Protein AF-X1B3R2-F1 (afdb_monomer)

Mean predicted aligned error: 11.41 Å

Sequence (90 aa):
NAFRLSGAHNICILLSSSKLDKLDNIV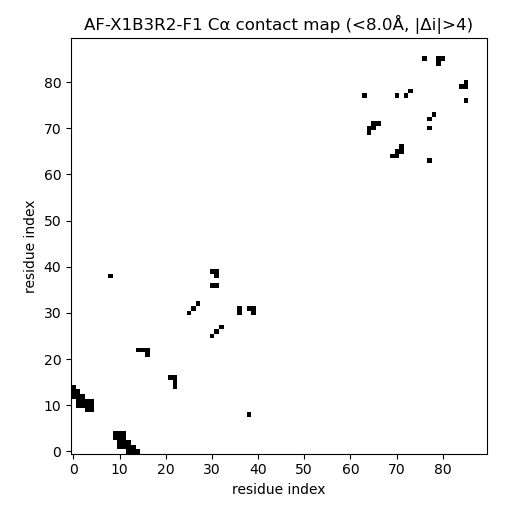NYHFRSDPDITSVSMNMITEIAKDFILPIDFKSEEHTPTLEEGCGAKCKFKMAQLKGLADTLE

Organism: NCBI:txid412755

Solvent-accessible surface area (backbone atoms only — not comparable to full-atom values): 6300 Å² total; per-residue (Å²): 95,77,45,81,46,91,62,102,50,55,68,49,71,63,82,86,74,98,45,68,70,58,54,52,51,50,45,45,69,68,43,70,67,36,89,90,51,91,79,87,87,86,84,88,81,91,76,76,96,62,86,87,77,80,91,75,73,68,86,78,57,74,95,73,63,44,61,90,76,68,42,44,99,81,31,65,65,62,56,27,48,79,67,74,44,55,90,72,73,122

Radius of gyration: 18.71 Å; Cα contacts (8 Å, |Δi|>4): 42; chains: 1; bounding box: 34×48×35 Å

Secondary structure (DSSP, 8-state):
-EEE-SSS-SEEE----S-HHHHHHHHIIIIIT-TT------------SS-------GGGS-SS--TTTT--TT-HHHHHHHTT-GGG--

Structure (mmCIF, N/CA/C/O backbone):
data_AF-X1B3R2-F1
#
_entry.id   AF-X1B3R2-F1
#
loop_
_atom_site.group_PDB
_atom_site.id
_atom_site.type_symbol
_atom_site.label_atom_id
_atom_site.label_alt_id
_atom_site.label_comp_id
_atom_site.label_asym_id
_atom_site.label_entity_id
_atom_site.label_seq_id
_atom_site.pdbx_PDB_ins_code
_atom_site.Cartn_x
_atom_site.Cartn_y
_atom_site.Cartn_z
_atom_site.occupancy
_atom_site.B_iso_or_equiv
_atom_site.auth_seq_id
_atom_site.auth_comp_id
_atom_site.auth_asym_id
_atom_site.auth_atom_id
_atom_site.pdbx_PDB_model_num
ATOM 1 N N . ASN A 1 1 ? -0.430 3.973 3.102 1.00 80.19 1 ASN A N 1
ATOM 2 C CA . ASN A 1 1 ? 0.926 3.676 3.630 1.00 80.19 1 ASN A CA 1
ATOM 3 C C . ASN A 1 1 ? 1.504 2.493 2.877 1.00 80.19 1 ASN A C 1
ATOM 5 O O . ASN A 1 1 ? 0.746 1.560 2.635 1.00 80.19 1 ASN A O 1
ATOM 9 N N . ALA A 1 2 ? 2.786 2.526 2.511 1.00 88.62 2 ALA A N 1
ATOM 10 C CA . ALA A 1 2 ? 3.474 1.426 1.832 1.00 88.62 2 ALA A CA 1
ATOM 11 C C . ALA A 1 2 ? 4.844 1.190 2.482 1.00 88.62 2 ALA A C 1
ATOM 13 O O . ALA A 1 2 ? 5.588 2.138 2.713 1.00 88.62 2 ALA A O 1
ATOM 14 N N . PHE A 1 3 ? 5.153 -0.064 2.792 1.00 89.12 3 PHE A N 1
ATOM 15 C CA . PHE A 1 3 ? 6.339 -0.476 3.532 1.00 89.12 3 PHE A CA 1
ATOM 16 C C . PHE A 1 3 ? 7.098 -1.528 2.738 1.00 89.12 3 PHE A C 1
ATOM 18 O O . PHE A 1 3 ? 6.492 -2.451 2.192 1.00 89.12 3 PHE A O 1
ATOM 25 N N . ARG A 1 4 ? 8.426 -1.423 2.717 1.00 90.75 4 ARG A N 1
ATOM 26 C CA . ARG A 1 4 ? 9.292 -2.483 2.206 1.00 90.75 4 ARG A CA 1
ATOM 27 C C . ARG A 1 4 ? 9.553 -3.499 3.315 1.00 90.75 4 ARG A C 1
ATOM 29 O O . ARG A 1 4 ? 9.868 -3.120 4.439 1.00 90.75 4 ARG A O 1
ATOM 36 N N . LEU A 1 5 ? 9.441 -4.779 2.989 1.00 92.50 5 LEU A N 1
ATOM 37 C CA . LEU A 1 5 ? 9.640 -5.897 3.906 1.00 92.50 5 LEU A CA 1
ATOM 38 C C . LEU A 1 5 ? 10.756 -6.818 3.390 1.00 92.50 5 LEU A C 1
ATOM 40 O O . LEU A 1 5 ? 11.053 -6.844 2.198 1.00 92.50 5 LEU A O 1
ATOM 44 N N . SER A 1 6 ? 11.377 -7.579 4.288 1.00 89.25 6 SER A N 1
ATOM 45 C CA . SER A 1 6 ? 12.409 -8.581 3.971 1.00 89.25 6 SER A CA 1
ATOM 46 C C . SER A 1 6 ? 11.882 -10.026 3.953 1.00 89.25 6 SER A C 1
ATOM 48 O O . SER A 1 6 ? 12.671 -10.960 3.840 1.00 89.25 6 SER A O 1
ATOM 50 N N . GLY A 1 7 ? 10.566 -10.220 4.106 1.00 87.00 7 GLY A N 1
ATOM 51 C CA . GLY A 1 7 ? 9.925 -11.535 4.208 1.00 87.00 7 GLY A CA 1
ATOM 52 C C . GLY A 1 7 ? 9.504 -12.135 2.862 1.00 87.00 7 GLY A C 1
ATOM 53 O O . GLY A 1 7 ? 10.027 -11.781 1.811 1.00 87.00 7 GLY A O 1
ATOM 54 N N . ALA A 1 8 ? 8.509 -13.031 2.898 1.00 86.94 8 ALA A N 1
ATOM 55 C CA . ALA A 1 8 ? 7.951 -13.680 1.701 1.00 86.94 8 ALA A CA 1
ATOM 56 C C . ALA A 1 8 ? 7.336 -12.692 0.692 1.00 86.94 8 ALA A C 1
ATOM 58 O O . ALA A 1 8 ? 7.232 -12.986 -0.496 1.00 86.94 8 ALA A O 1
ATOM 59 N N . HIS A 1 9 ? 6.925 -11.517 1.167 1.00 91.88 9 HIS A N 1
ATOM 60 C CA . HIS A 1 9 ? 6.523 -10.391 0.337 1.00 91.88 9 HIS A CA 1
ATOM 61 C C . HIS A 1 9 ? 7.467 -9.229 0.619 1.00 91.88 9 HIS A C 1
ATOM 63 O O . HIS A 1 9 ? 7.823 -8.981 1.772 1.00 91.88 9 HIS A O 1
ATOM 69 N N . ASN A 1 10 ? 7.870 -8.526 -0.436 1.00 92.38 10 ASN A N 1
ATOM 70 C CA . ASN A 1 10 ? 8.811 -7.409 -0.373 1.00 92.38 10 ASN A CA 1
ATOM 71 C C . ASN A 1 10 ? 8.120 -6.055 -0.151 1.00 92.38 10 ASN A C 1
ATOM 73 O O . ASN A 1 10 ? 8.789 -5.089 0.213 1.00 92.38 10 ASN A O 1
ATOM 77 N N . ILE A 1 11 ? 6.802 -5.976 -0.351 1.00 92.12 11 ILE A N 1
ATOM 78 C CA . ILE A 1 11 ? 5.998 -4.761 -0.198 1.00 92.12 11 ILE A CA 1
ATOM 79 C C . ILE A 1 11 ? 4.733 -5.086 0.606 1.00 92.12 11 ILE A C 1
ATOM 81 O O . ILE A 1 11 ? 4.061 -6.084 0.353 1.00 92.12 11 ILE A O 1
ATOM 85 N N . CYS A 1 12 ? 4.391 -4.223 1.562 1.00 92.19 12 CYS A N 1
ATOM 86 C CA . CYS A 1 12 ? 3.130 -4.237 2.298 1.00 92.19 12 CYS A CA 1
ATOM 87 C C . CYS A 1 12 ? 2.446 -2.879 2.173 1.00 92.19 12 CYS A C 1
AT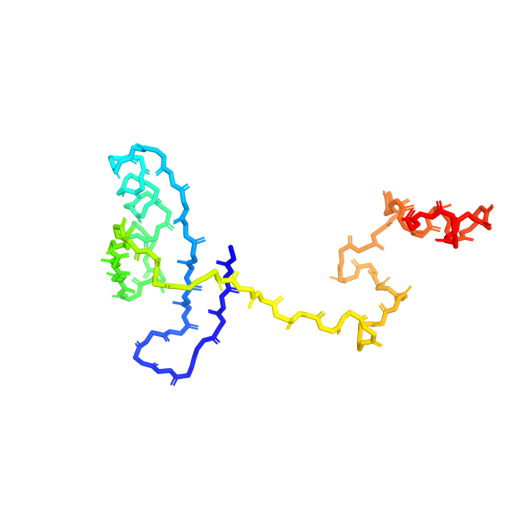OM 89 O O . CYS A 1 12 ? 3.063 -1.844 2.421 1.00 92.19 12 CYS A O 1
ATOM 91 N N . ILE A 1 13 ? 1.168 -2.874 1.800 1.00 91.88 13 ILE A N 1
ATOM 92 C CA . ILE A 1 13 ? 0.397 -1.650 1.585 1.00 91.88 13 ILE A CA 1
ATOM 93 C C . ILE A 1 13 ? -0.838 -1.689 2.477 1.00 91.88 13 ILE A C 1
ATOM 95 O O . ILE A 1 13 ? -1.622 -2.633 2.430 1.00 91.88 13 ILE A O 1
ATOM 99 N N . LEU A 1 14 ? -1.025 -0.634 3.270 1.00 90.94 14 LEU A N 1
ATOM 100 C CA . LEU A 1 14 ? -2.253 -0.414 4.028 1.00 90.94 14 LEU A CA 1
ATOM 101 C C . LEU A 1 14 ? -3.202 0.435 3.185 1.00 90.94 14 LEU A C 1
ATOM 103 O O . LEU A 1 14 ? -2.923 1.612 2.920 1.00 90.94 14 LEU A O 1
ATOM 107 N N . LEU A 1 15 ? -4.309 -0.185 2.781 1.00 90.12 15 LEU A N 1
ATOM 108 C CA . LEU A 1 15 ? -5.393 0.422 2.017 1.00 90.12 15 LEU A CA 1
ATOM 109 C C . LEU A 1 15 ? -6.658 0.472 2.873 1.00 90.12 15 LEU A C 1
ATOM 111 O O . LEU A 1 15 ? -6.960 -0.468 3.604 1.00 90.12 15 LEU A O 1
ATOM 115 N N . SER A 1 16 ? -7.414 1.559 2.751 1.00 88.50 16 SER A N 1
ATOM 116 C CA . SER A 1 16 ? -8.699 1.729 3.423 1.00 88.50 16 SER A CA 1
ATOM 117 C C . SER A 1 16 ? -9.776 2.125 2.417 1.00 88.50 16 SER A C 1
ATOM 119 O O . SER A 1 16 ? -9.563 2.922 1.501 1.00 88.50 16 SER A O 1
ATOM 121 N N . SER A 1 17 ? -10.958 1.531 2.562 1.00 90.19 17 SER A N 1
ATOM 122 C CA . SER A 1 17 ? -12.134 1.889 1.777 1.00 90.19 17 SER A CA 1
ATOM 123 C C . SER A 1 17 ? -13.406 1.507 2.517 1.00 90.19 17 SER A C 1
ATOM 125 O O . SER A 1 17 ? -13.404 0.572 3.308 1.00 90.19 17 SER A O 1
ATOM 127 N N . SER A 1 18 ? -14.505 2.194 2.215 1.00 88.00 18 SER A N 1
ATOM 128 C CA . SER A 1 18 ? -15.838 1.833 2.706 1.00 88.00 18 SER A CA 1
ATOM 129 C C . SER A 1 18 ? -16.483 0.685 1.925 1.00 88.00 18 SER A C 1
ATOM 131 O O . SER A 1 18 ? -17.487 0.137 2.370 1.00 88.00 18 SER A O 1
ATOM 133 N N . LYS A 1 19 ? -15.939 0.324 0.753 1.00 91.75 19 LYS A N 1
ATOM 134 C CA . LYS A 1 19 ? -16.463 -0.739 -0.116 1.00 91.75 19 LYS A CA 1
ATOM 135 C C . LYS A 1 19 ? -15.376 -1.765 -0.408 1.00 91.75 19 LYS A C 1
ATOM 137 O O . LYS A 1 19 ? -14.333 -1.405 -0.955 1.00 91.75 19 LYS A O 1
ATOM 142 N N . LEU A 1 20 ? -15.646 -3.031 -0.101 1.00 89.81 20 LEU A N 1
ATOM 143 C CA . LEU A 1 20 ? -14.709 -4.130 -0.335 1.00 89.81 20 LEU A CA 1
ATOM 144 C C . LEU A 1 20 ? -14.423 -4.332 -1.829 1.00 89.81 20 LEU A C 1
ATOM 146 O O . LEU A 1 20 ? -13.261 -4.426 -2.212 1.00 89.81 20 LEU A O 1
ATOM 150 N N . ASP A 1 21 ? -15.449 -4.259 -2.678 1.00 93.19 21 ASP A N 1
ATOM 151 C CA . ASP A 1 21 ? -15.305 -4.409 -4.135 1.00 93.19 21 ASP A CA 1
ATOM 152 C C . ASP A 1 21 ? -14.329 -3.388 -4.730 1.00 93.19 21 ASP A C 1
ATOM 154 O O . ASP A 1 21 ? -13.620 -3.656 -5.696 1.00 93.19 21 ASP A O 1
ATOM 158 N N . LYS A 1 22 ? -14.257 -2.192 -4.132 1.00 93.00 22 LYS A N 1
ATOM 159 C CA . LYS A 1 22 ? -13.311 -1.162 -4.561 1.00 93.00 22 LYS A CA 1
ATOM 160 C C . LYS A 1 22 ? -11.872 -1.564 -4.241 1.00 93.00 22 LYS A C 1
ATOM 162 O O . LYS A 1 22 ? -10.996 -1.312 -5.062 1.00 93.00 22 LYS A O 1
ATOM 167 N N . LEU A 1 23 ? -11.628 -2.169 -3.077 1.00 92.00 23 LEU A N 1
ATOM 168 C CA . LEU A 1 23 ? -10.302 -2.669 -2.711 1.00 92.00 23 LEU A CA 1
ATOM 169 C C . LEU A 1 23 ? -9.880 -3.801 -3.641 1.00 92.00 23 LEU A C 1
ATOM 171 O O . LEU A 1 23 ? -8.774 -3.750 -4.169 1.00 92.00 23 LEU A O 1
ATOM 175 N N . ASP A 1 24 ? -10.765 -4.763 -3.900 1.00 91.75 24 ASP A N 1
ATOM 176 C CA . ASP A 1 24 ? -10.423 -5.881 -4.780 1.00 91.75 24 ASP A CA 1
ATOM 177 C C . ASP A 1 24 ? -10.157 -5.407 -6.216 1.00 91.75 24 ASP A C 1
ATOM 179 O O . ASP A 1 24 ? -9.159 -5.796 -6.815 1.00 91.75 24 ASP A O 1
ATOM 183 N N . ASN A 1 25 ? -10.948 -4.463 -6.738 1.00 93.56 25 ASN A N 1
ATOM 184 C CA . ASN A 1 25 ? -10.686 -3.860 -8.049 1.00 93.56 25 ASN A CA 1
ATOM 185 C C . ASN A 1 25 ? -9.334 -3.138 -8.114 1.00 93.56 25 ASN A C 1
ATOM 187 O O . ASN A 1 25 ? -8.617 -3.287 -9.101 1.00 93.56 25 ASN A O 1
ATOM 191 N N . ILE A 1 26 ? -8.963 -2.385 -7.073 1.00 91.75 26 ILE A N 1
ATOM 192 C CA . ILE A 1 26 ? -7.646 -1.733 -6.990 1.00 91.75 26 ILE A CA 1
ATOM 193 C C . ILE A 1 26 ? -6.537 -2.788 -7.008 1.00 91.75 26 ILE A C 1
ATOM 195 O O . ILE A 1 26 ? -5.570 -2.647 -7.753 1.00 91.75 26 ILE A O 1
ATOM 199 N N . VAL A 1 27 ? -6.687 -3.853 -6.217 1.00 92.06 27 VAL A N 1
ATOM 200 C CA . VAL A 1 27 ? -5.699 -4.934 -6.131 1.00 92.06 27 VAL A CA 1
ATOM 201 C C . VAL A 1 27 ? -5.553 -5.659 -7.473 1.00 92.06 27 VAL A C 1
ATOM 203 O O . VAL A 1 27 ? -4.436 -5.869 -7.949 1.00 92.06 27 VAL A O 1
ATOM 206 N N . ASN A 1 28 ? -6.674 -5.994 -8.110 1.00 91.75 28 ASN A N 1
ATOM 207 C CA . ASN A 1 28 ? -6.717 -6.674 -9.402 1.00 91.75 28 ASN A CA 1
ATOM 208 C C . ASN A 1 28 ? -6.083 -5.839 -10.517 1.00 91.75 28 ASN A C 1
ATOM 210 O O . ASN A 1 28 ? -5.247 -6.348 -11.256 1.00 91.75 28 ASN A O 1
ATOM 214 N N . TYR A 1 29 ? -6.474 -4.568 -10.621 1.00 92.88 29 TYR A N 1
ATOM 215 C CA . TYR A 1 29 ? -6.098 -3.700 -11.736 1.00 92.88 29 TYR A CA 1
ATOM 216 C C . TYR A 1 29 ? -4.680 -3.130 -11.630 1.00 92.88 29 TYR A C 1
ATOM 218 O O . TYR A 1 29 ? -4.049 -2.876 -12.650 1.00 92.88 29 TYR A O 1
ATOM 226 N N . HIS A 1 30 ? -4.183 -2.869 -10.419 1.00 89.56 30 HIS A N 1
ATOM 227 C CA . HIS A 1 30 ? -2.861 -2.257 -10.252 1.00 89.56 30 HIS A CA 1
ATOM 228 C C . HIS A 1 30 ? -1.760 -3.253 -9.920 1.00 89.56 30 HIS A C 1
ATOM 230 O O . HIS A 1 30 ? -0.607 -2.954 -10.199 1.00 89.56 30 HIS A O 1
ATOM 236 N N . PHE A 1 31 ? -2.090 -4.393 -9.303 1.00 91.56 31 PHE A N 1
ATOM 237 C CA . PHE A 1 31 ? -1.066 -5.312 -8.811 1.00 91.56 31 PHE A CA 1
ATOM 238 C C . PHE A 1 31 ? -1.135 -6.687 -9.467 1.00 91.56 31 PHE A C 1
ATOM 240 O O . PHE A 1 31 ? -0.120 -7.189 -9.928 1.00 91.56 31 PHE A O 1
ATOM 247 N N . ARG A 1 32 ? -2.314 -7.319 -9.538 1.00 90.31 32 ARG A N 1
ATOM 248 C CA . ARG A 1 32 ? -2.409 -8.683 -10.096 1.00 90.31 32 ARG A CA 1
ATOM 249 C C . ARG A 1 32 ? -2.259 -8.734 -11.618 1.00 90.31 32 ARG A C 1
ATOM 251 O O . ARG A 1 32 ? -1.901 -9.783 -12.140 1.00 90.31 32 ARG A O 1
ATOM 258 N N . SER A 1 33 ? -2.556 -7.646 -12.327 1.00 89.38 33 SER A N 1
ATOM 259 C CA . SER A 1 33 ? -2.388 -7.569 -13.784 1.00 89.38 33 SER A CA 1
ATOM 260 C C . SER A 1 33 ? -0.970 -7.210 -14.228 1.00 89.38 33 SER A C 1
ATOM 262 O O . SER A 1 33 ? -0.702 -7.225 -15.427 1.00 89.38 33 SER A O 1
ATOM 264 N N . ASP A 1 34 ? -0.091 -6.836 -13.299 1.00 91.75 34 ASP A N 1
ATOM 265 C CA . ASP A 1 34 ? 1.277 -6.440 -13.611 1.00 91.75 34 ASP A CA 1
ATOM 266 C C . ASP A 1 34 ? 2.167 -7.692 -13.745 1.00 91.75 34 ASP A C 1
ATOM 268 O O . ASP A 1 34 ? 2.267 -8.464 -12.786 1.00 91.75 34 ASP A O 1
ATOM 272 N N . PRO A 1 35 ? 2.809 -7.927 -14.906 1.00 92.12 35 PRO A N 1
ATOM 273 C CA . PRO A 1 35 ? 3.675 -9.087 -15.105 1.00 92.12 35 PRO A CA 1
ATOM 274 C C . PRO A 1 35 ? 4.920 -9.091 -14.203 1.00 92.12 35 PRO A C 1
ATOM 276 O O . PRO A 1 35 ? 5.484 -10.163 -13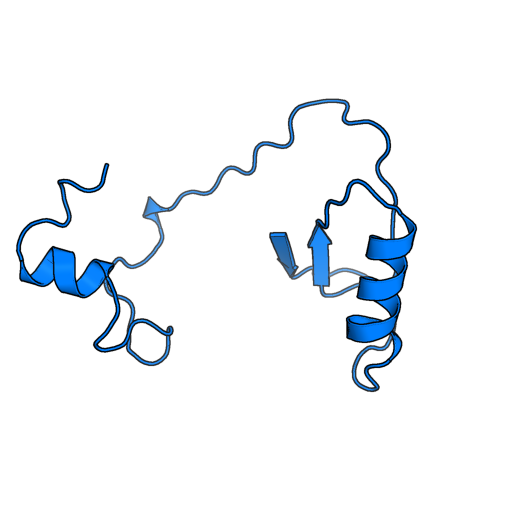.977 1.00 92.12 35 PRO A O 1
ATOM 279 N N . ASP A 1 36 ? 5.335 -7.941 -13.666 1.00 93.31 36 ASP A N 1
ATOM 280 C CA . ASP A 1 36 ? 6.499 -7.837 -12.778 1.00 93.31 36 ASP A CA 1
ATOM 281 C C . ASP A 1 36 ? 6.168 -8.239 -11.328 1.00 93.31 36 ASP A C 1
ATOM 283 O O . ASP A 1 36 ? 7.060 -8.395 -10.486 1.00 93.31 36 ASP A O 1
ATOM 287 N N . ILE A 1 37 ? 4.886 -8.452 -11.015 1.00 91.31 37 ILE A N 1
ATOM 288 C CA . ILE A 1 37 ? 4.422 -8.824 -9.681 1.00 91.31 37 ILE A CA 1
ATOM 289 C C . ILE A 1 37 ? 4.194 -10.335 -9.604 1.00 91.31 37 ILE A C 1
ATOM 291 O O . ILE A 1 37 ? 3.260 -10.894 -10.170 1.00 91.31 37 ILE A O 1
ATOM 295 N N . THR A 1 38 ? 5.032 -11.017 -8.820 1.00 91.81 38 THR A N 1
ATOM 296 C CA . THR A 1 38 ? 4.977 -12.482 -8.678 1.00 91.81 38 THR A CA 1
ATOM 297 C C . THR A 1 38 ? 3.802 -12.972 -7.829 1.00 91.81 38 THR A C 1
ATOM 299 O O . THR A 1 38 ? 3.236 -14.029 -8.095 1.00 91.81 38 THR A O 1
ATOM 302 N N . SER A 1 39 ? 3.449 -12.247 -6.765 1.00 91.75 39 SER A N 1
ATOM 303 C CA . SER A 1 39 ? 2.396 -12.673 -5.839 1.00 91.75 39 SER A CA 1
ATOM 304 C C . SER A 1 39 ? 1.791 -11.498 -5.089 1.00 91.75 39 SER A C 1
ATOM 306 O O . SER A 1 39 ? 2.521 -10.619 -4.630 1.00 91.75 39 SER A O 1
ATOM 308 N N . VAL A 1 40 ? 0.475 -11.539 -4.881 1.00 92.88 40 VAL A N 1
ATOM 309 C CA . VAL A 1 40 ? -0.263 -10.546 -4.094 1.00 92.88 40 VAL A CA 1
ATOM 310 C C . VAL A 1 40 ? -1.167 -11.255 -3.095 1.00 92.88 40 VAL A C 1
ATOM 312 O O . VAL A 1 40 ? -1.966 -12.109 -3.479 1.00 92.88 40 VAL A O 1
ATOM 315 N N . SER A 1 41 ? -1.080 -10.859 -1.826 1.00 92.56 41 SER A N 1
ATOM 316 C CA . SER A 1 41 ? -1.971 -11.310 -0.756 1.00 92.56 41 SER A CA 1
ATOM 317 C C . SER A 1 41 ? -2.697 -10.114 -0.144 1.00 92.56 41 SER A C 1
ATOM 319 O O . SER A 1 41 ? -2.090 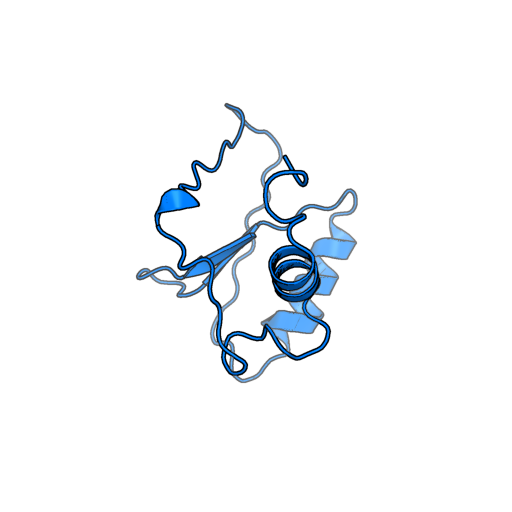-9.067 0.085 1.00 92.56 41 SER A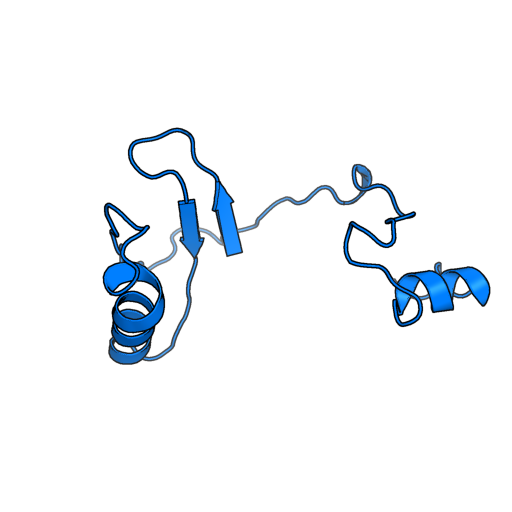 O 1
ATOM 321 N N . MET A 1 42 ? -3.998 -10.262 0.105 1.00 90.88 42 MET A N 1
ATOM 322 C CA . MET A 1 42 ? -4.836 -9.236 0.725 1.00 90.88 42 MET A CA 1
ATOM 323 C C . MET A 1 42 ? -5.418 -9.782 2.026 1.00 90.88 42 MET A C 1
ATOM 325 O O . MET A 1 42 ? -6.172 -10.751 2.009 1.00 90.88 42 MET A O 1
ATOM 329 N N . ASN A 1 43 ? -5.126 -9.103 3.136 1.00 89.88 43 ASN A N 1
ATOM 330 C CA . ASN A 1 43 ? -5.712 -9.406 4.439 1.00 89.88 43 ASN A CA 1
ATOM 331 C C . ASN A 1 43 ? -6.721 -8.317 4.810 1.00 89.88 43 ASN A C 1
ATOM 333 O O . ASN A 1 43 ? -6.376 -7.135 4.854 1.00 89.88 43 ASN A O 1
ATOM 337 N N . MET A 1 44 ? -7.963 -8.716 5.089 1.00 88.62 44 MET A N 1
ATOM 338 C CA . MET A 1 44 ? -9.004 -7.794 5.537 1.00 88.62 44 MET A CA 1
ATOM 339 C C . MET A 1 44 ? -8.943 -7.622 7.055 1.00 88.62 44 MET A C 1
ATOM 341 O O . MET A 1 44 ? -8.986 -8.598 7.799 1.00 88.62 44 MET A O 1
ATOM 345 N N . ILE A 1 45 ? -8.877 -6.371 7.504 1.00 87.31 45 ILE A N 1
ATOM 346 C CA . ILE A 1 45 ? -8.927 -6.007 8.921 1.00 87.31 45 ILE A CA 1
ATOM 347 C C . ILE A 1 45 ? -10.324 -5.447 9.194 1.00 87.31 45 ILE A C 1
ATOM 349 O O . ILE A 1 45 ? -10.668 -4.384 8.681 1.00 87.31 45 ILE A O 1
ATOM 353 N N . THR A 1 46 ? -11.141 -6.172 9.957 1.00 85.38 46 THR A N 1
ATOM 354 C CA . THR A 1 46 ? -12.505 -5.748 10.325 1.00 85.38 46 THR A CA 1
ATOM 355 C C . THR A 1 46 ? -12.536 -4.942 11.617 1.00 85.38 46 THR A C 1
ATOM 357 O O . THR A 1 46 ? -13.394 -4.081 11.780 1.00 85.38 46 THR A O 1
ATOM 360 N N . GLU A 1 47 ? -11.596 -5.206 12.525 1.00 83.75 47 GLU A N 1
ATOM 361 C CA . GLU A 1 47 ? -11.534 -4.598 13.850 1.00 83.75 47 GLU A CA 1
ATOM 362 C C . GLU A 1 47 ? -10.090 -4.263 14.220 1.00 83.75 47 GLU A C 1
ATOM 364 O O . GLU A 1 47 ? -9.149 -4.978 13.868 1.00 83.75 47 GLU A O 1
ATOM 369 N N . ILE A 1 48 ? -9.923 -3.157 14.941 1.00 83.88 48 ILE A N 1
ATOM 370 C CA . ILE A 1 48 ? -8.628 -2.658 15.392 1.00 83.88 48 ILE A CA 1
ATOM 371 C C . ILE A 1 48 ? -8.625 -2.714 16.919 1.00 83.88 48 ILE A C 1
ATOM 373 O O . ILE A 1 48 ? -9.417 -2.040 17.569 1.00 83.88 48 ILE A O 1
ATOM 377 N N . ALA A 1 49 ? -7.734 -3.523 17.499 1.00 86.25 49 ALA A N 1
ATOM 378 C CA . ALA A 1 49 ? -7.668 -3.702 18.953 1.00 86.25 49 ALA A CA 1
ATOM 379 C C . ALA A 1 49 ? -7.107 -2.472 19.691 1.00 86.25 49 ALA A C 1
ATOM 381 O O . ALA A 1 49 ? -7.433 -2.236 20.852 1.00 86.25 49 ALA A O 1
ATOM 382 N N . LYS A 1 50 ? -6.218 -1.721 19.035 1.00 86.88 50 LYS A N 1
ATOM 383 C CA . LYS A 1 50 ? -5.591 -0.493 19.534 1.00 86.88 50 LYS A CA 1
ATOM 384 C C . LYS A 1 50 ? -5.317 0.426 18.361 1.00 86.88 50 LYS A C 1
ATOM 386 O O . LYS A 1 50 ? -4.960 -0.070 17.294 1.00 86.88 50 LYS A O 1
ATOM 391 N N . ASP A 1 51 ? -5.405 1.729 18.586 1.00 83.00 51 ASP A N 1
ATOM 392 C CA . ASP A 1 51 ? -5.104 2.717 17.556 1.00 83.00 51 ASP A CA 1
ATOM 393 C C . ASP A 1 51 ? -3.738 2.450 16.918 1.00 83.00 51 ASP A C 1
ATOM 395 O O . ASP A 1 51 ? -2.716 2.294 17.595 1.00 83.00 51 ASP A O 1
ATOM 399 N N . PHE A 1 52 ? -3.730 2.373 15.587 1.00 81.50 52 PHE A N 1
ATOM 400 C CA . PHE A 1 52 ? -2.503 2.228 14.822 1.00 81.50 52 PHE A CA 1
ATOM 401 C C . PHE A 1 52 ? -1.822 3.594 14.718 1.00 81.50 52 PHE A C 1
ATOM 403 O O . PHE A 1 52 ? -2.097 4.379 13.811 1.00 81.50 52 PHE A O 1
ATOM 410 N N . ILE A 1 53 ? -0.943 3.880 15.676 1.00 82.94 53 ILE A N 1
ATOM 411 C CA . ILE A 1 53 ? -0.098 5.074 15.675 1.00 82.94 53 ILE A CA 1
ATOM 412 C C . ILE A 1 53 ? 1.219 4.704 14.999 1.00 82.94 53 ILE A C 1
ATOM 414 O O . ILE A 1 53 ? 1.918 3.803 15.459 1.00 82.94 53 ILE A O 1
ATOM 418 N N . LEU A 1 54 ? 1.557 5.397 13.910 1.00 78.88 54 LEU A N 1
ATOM 419 C CA . LEU A 1 54 ? 2.844 5.247 13.239 1.00 78.88 54 LEU A CA 1
ATOM 420 C C . LEU A 1 54 ? 3.806 6.319 13.779 1.00 78.88 54 LEU A C 1
ATOM 422 O O . LEU A 1 54 ? 3.664 7.482 13.399 1.00 78.88 54 LEU A O 1
ATOM 426 N N . PRO A 1 55 ? 4.751 5.979 14.677 1.00 72.38 55 PRO A N 1
ATOM 427 C CA . PRO A 1 55 ? 5.738 6.937 15.150 1.00 72.38 55 PRO A CA 1
ATOM 428 C C . PRO A 1 55 ? 6.736 7.206 14.021 1.00 72.38 55 PRO A C 1
ATOM 430 O O . PRO A 1 55 ? 7.559 6.353 13.692 1.00 72.38 55 PRO A O 1
ATOM 433 N N . ILE A 1 56 ? 6.632 8.380 13.406 1.00 70.81 56 ILE A N 1
ATOM 434 C CA . ILE A 1 56 ? 7.596 8.862 12.416 1.00 70.81 56 ILE A CA 1
ATOM 435 C C . ILE A 1 56 ? 8.405 9.971 13.076 1.00 70.81 56 ILE A C 1
ATOM 437 O O . ILE A 1 56 ? 7.835 10.955 13.549 1.00 70.81 56 ILE A O 1
ATOM 441 N N . ASP A 1 57 ? 9.726 9.805 13.117 1.00 70.25 57 ASP A N 1
ATOM 442 C CA . ASP A 1 57 ? 10.635 10.861 13.552 1.00 70.25 57 ASP A CA 1
ATOM 443 C C . ASP A 1 57 ? 11.163 11.640 12.343 1.00 70.25 57 ASP A C 1
ATOM 445 O O . ASP A 1 57 ? 12.190 11.302 11.745 1.00 70.25 57 ASP A O 1
ATOM 449 N N . PHE A 1 58 ? 10.450 12.712 11.999 1.00 67.56 58 PHE A N 1
ATOM 450 C CA . PHE A 1 58 ? 10.829 13.623 10.918 1.00 67.56 58 PHE A CA 1
ATOM 451 C C . PHE A 1 58 ? 12.110 14.420 11.216 1.00 67.56 58 PHE A C 1
ATOM 453 O O . PHE A 1 58 ? 12.648 15.061 10.318 1.00 67.56 58 PHE A O 1
ATOM 460 N N . LYS A 1 59 ? 12.661 14.369 12.442 1.00 65.56 59 LYS A N 1
ATOM 461 C CA . LYS A 1 59 ? 13.927 15.057 12.768 1.00 65.56 59 LYS A CA 1
ATOM 462 C C . LYS A 1 59 ? 15.135 14.456 12.050 1.00 65.56 59 LYS A C 1
ATOM 464 O O . LYS A 1 59 ? 16.185 15.089 12.006 1.00 65.56 59 LYS A O 1
ATOM 469 N N . SER A 1 60 ? 14.994 13.237 11.528 1.00 55.62 60 SER A N 1
ATOM 470 C CA . SER A 1 60 ? 16.035 12.533 10.776 1.00 55.62 60 SER A CA 1
ATOM 471 C C . SER A 1 60 ? 16.026 12.832 9.273 1.00 55.62 60 SER A C 1
ATOM 473 O O . SER A 1 60 ? 16.963 12.442 8.580 1.00 55.62 60 SER A O 1
ATOM 475 N N . GLU A 1 61 ? 15.004 13.531 8.765 1.00 63.53 61 GLU A N 1
ATOM 476 C CA . GLU A 1 61 ? 14.913 13.883 7.349 1.00 63.53 61 GLU A CA 1
ATOM 477 C C . GLU A 1 61 ? 15.719 15.154 7.044 1.00 63.53 61 GLU A C 1
ATOM 479 O O . GLU A 1 61 ? 15.692 16.147 7.778 1.00 63.53 61 GLU A O 1
ATOM 484 N N . GLU A 1 62 ? 16.467 15.132 5.942 1.00 60.66 62 GLU A N 1
ATOM 485 C CA . GLU A 1 62 ? 17.223 16.290 5.484 1.00 60.66 62 GLU A CA 1
ATOM 486 C C . GLU A 1 62 ? 16.244 17.326 4.907 1.00 60.66 62 GLU A C 1
ATOM 488 O O . GLU A 1 62 ? 15.597 17.112 3.884 1.00 60.66 62 GLU A O 1
ATOM 493 N N . HIS A 1 63 ? 16.127 18.484 5.562 1.00 62.00 63 HIS A N 1
ATOM 494 C CA . HIS A 1 63 ? 15.186 19.548 5.184 1.00 62.00 63 HIS A CA 1
ATOM 495 C C . HIS A 1 63 ? 15.671 20.362 3.963 1.00 62.00 63 HIS A C 1
ATOM 497 O O . HIS A 1 63 ? 15.242 21.495 3.729 1.00 62.00 63 HIS A O 1
ATOM 503 N N . THR A 1 64 ? 16.579 19.798 3.168 1.00 66.00 64 THR A N 1
ATOM 504 C CA . THR A 1 64 ? 17.108 20.383 1.931 1.00 66.00 64 THR A CA 1
ATOM 505 C C . THR A 1 64 ? 17.059 19.375 0.780 1.00 66.00 64 THR A C 1
ATOM 507 O O . THR A 1 64 ? 18.090 19.091 0.174 1.00 66.00 64 THR A O 1
ATOM 510 N N . PRO A 1 65 ? 15.868 18.849 0.432 1.00 66.50 65 PRO A N 1
ATOM 511 C CA . PRO A 1 65 ? 15.741 17.840 -0.614 1.00 66.50 65 PRO A CA 1
ATOM 512 C C . PRO A 1 65 ? 16.204 18.378 -1.971 1.00 66.50 65 PRO A C 1
ATOM 514 O O . PRO A 1 65 ? 15.960 19.533 -2.339 1.00 66.50 65 PRO A O 1
ATOM 517 N N . THR A 1 66 ? 16.860 17.536 -2.748 1.00 71.44 66 THR A N 1
ATOM 518 C CA . THR A 1 66 ? 17.378 17.8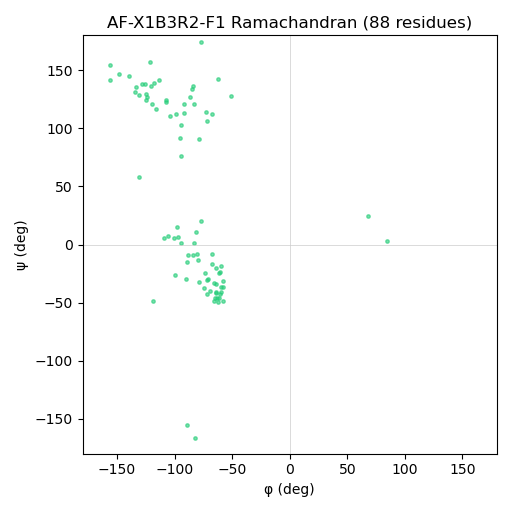10 -4.089 1.00 71.44 66 THR A CA 1
ATOM 519 C C . THR A 1 66 ? 16.269 17.786 -5.153 1.00 71.44 66 THR A C 1
ATOM 521 O O . THR A 1 66 ? 15.097 17.509 -4.887 1.00 71.44 66 THR A O 1
ATOM 524 N N . LEU A 1 67 ? 16.624 18.142 -6.393 1.00 70.81 67 LEU A N 1
ATOM 525 C CA . LEU A 1 67 ? 15.735 17.983 -7.552 1.00 70.81 67 LEU A CA 1
ATOM 526 C C . LEU A 1 67 ? 15.423 16.505 -7.835 1.00 70.81 67 LEU A C 1
ATOM 528 O O . LEU A 1 67 ? 14.312 16.200 -8.262 1.00 70.81 67 LEU A O 1
ATOM 532 N N . GLU A 1 68 ? 16.382 15.614 -7.580 1.00 69.75 68 GLU A N 1
ATOM 533 C CA . GLU A 1 68 ? 16.265 14.167 -7.805 1.00 69.75 68 GLU A CA 1
ATOM 534 C C . GLU A 1 68 ? 15.309 13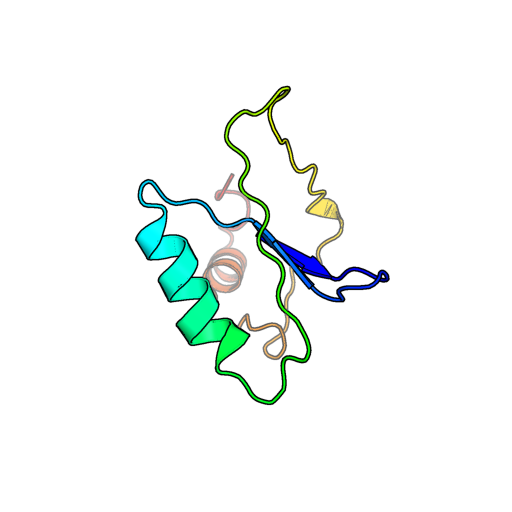.511 -6.799 1.00 69.75 68 GLU A C 1
ATOM 536 O O . GLU A 1 68 ? 14.570 12.595 -7.146 1.00 69.75 68 GLU A O 1
ATOM 541 N N . GLU A 1 69 ? 15.217 14.071 -5.592 1.00 66.44 69 GLU A N 1
ATOM 542 C CA . GLU A 1 69 ? 14.260 13.684 -4.544 1.00 66.44 69 GLU A CA 1
ATOM 543 C C . GLU A 1 69 ? 12.862 14.303 -4.747 1.00 66.44 69 GLU A C 1
ATOM 545 O O . GLU A 1 69 ? 12.000 14.254 -3.871 1.00 66.44 69 GLU A O 1
ATOM 550 N N . GLY A 1 70 ? 12.611 14.912 -5.912 1.00 63.38 70 GLY A N 1
ATOM 551 C CA . GLY A 1 70 ? 11.300 15.438 -6.294 1.00 63.38 70 GLY A CA 1
ATOM 552 C C . GLY A 1 70 ? 10.988 16.850 -5.786 1.00 63.38 70 GLY A C 1
ATOM 553 O O . GLY A 1 70 ? 9.911 17.379 -6.076 1.00 63.38 70 GLY A O 1
ATOM 554 N N . CYS A 1 71 ? 11.914 17.527 -5.096 1.00 69.81 71 CYS A N 1
ATOM 555 C CA . CYS A 1 71 ? 11.730 18.917 -4.667 1.00 69.81 71 CYS A CA 1
ATOM 556 C C . CYS A 1 71 ? 12.338 19.905 -5.680 1.00 69.81 71 CYS A C 1
ATOM 558 O O . CYS A 1 71 ? 13.403 20.502 -5.480 1.00 69.81 71 CYS A O 1
ATOM 560 N N . GLY A 1 72 ? 11.622 20.091 -6.793 1.00 70.81 72 GLY A N 1
ATOM 561 C CA . GLY A 1 72 ? 11.980 21.034 -7.858 1.00 70.81 72 GLY A CA 1
ATOM 562 C C . GLY A 1 72 ? 11.569 22.492 -7.609 1.00 70.81 72 GLY A C 1
ATOM 563 O O . GLY A 1 72 ? 11.159 22.873 -6.517 1.00 70.81 72 GLY A O 1
ATOM 564 N N . ALA A 1 73 ? 11.627 23.331 -8.651 1.00 70.62 73 ALA A N 1
ATOM 565 C CA . ALA A 1 73 ? 11.370 24.780 -8.564 1.00 70.62 73 ALA A CA 1
ATOM 566 C C . ALA A 1 73 ? 9.962 25.168 -8.054 1.00 70.62 73 ALA A C 1
ATOM 568 O O . ALA A 1 73 ? 9.747 26.297 -7.622 1.00 70.62 73 ALA A O 1
ATOM 569 N N . LYS A 1 74 ? 8.999 24.237 -8.095 1.00 75.00 74 LYS A N 1
ATOM 570 C CA . LYS A 1 74 ? 7.622 24.420 -7.595 1.00 75.00 74 LYS A CA 1
ATOM 571 C C . LYS A 1 74 ? 7.407 23.860 -6.182 1.00 75.00 74 LYS A C 1
ATOM 573 O O . LYS A 1 74 ? 6.274 23.806 -5.706 1.00 75.00 74 LYS A O 1
ATOM 578 N N . CYS A 1 75 ? 8.468 23.405 -5.522 1.00 74.06 75 CYS A N 1
ATOM 579 C CA . CYS A 1 75 ? 8.405 22.831 -4.187 1.00 74.06 75 CYS A CA 1
ATOM 580 C C . CYS A 1 75 ? 8.033 23.919 -3.168 1.00 74.06 75 CYS A C 1
ATOM 582 O O . CYS A 1 75 ? 8.800 24.852 -2.923 1.00 74.06 75 CYS A O 1
ATOM 584 N N . LYS A 1 76 ? 6.834 23.808 -2.581 1.00 75.19 76 LYS A N 1
ATOM 585 C CA . LYS A 1 76 ? 6.264 24.824 -1.676 1.00 75.19 76 LYS A CA 1
ATOM 586 C C . LYS A 1 76 ? 7.162 25.105 -0.469 1.00 75.19 76 LYS A C 1
ATOM 588 O O . LYS A 1 76 ? 7.285 26.256 -0.070 1.00 75.19 76 LYS A O 1
ATOM 593 N N . PHE A 1 77 ? 7.824 24.071 0.046 1.00 74.44 77 PHE A N 1
ATOM 594 C CA . PHE A 1 77 ? 8.730 24.172 1.187 1.00 74.44 77 PHE A CA 1
ATOM 595 C C . PHE A 1 77 ? 9.975 25.022 0.880 1.00 74.44 77 PHE A C 1
ATOM 597 O O . PHE A 1 77 ? 10.237 25.992 1.585 1.00 74.44 77 PHE A O 1
ATOM 604 N N . LYS A 1 78 ? 10.667 24.777 -0.246 1.00 74.88 78 LYS A N 1
ATOM 605 C CA . LYS A 1 78 ? 11.785 25.631 -0.705 1.00 74.88 78 LYS A CA 1
ATOM 606 C C . LYS A 1 78 ? 11.354 27.074 -0.946 1.00 74.88 78 LYS A C 1
ATOM 608 O O . LYS A 1 78 ? 12.071 28.004 -0.594 1.00 74.88 78 LYS A O 1
ATOM 613 N N . MET A 1 79 ? 10.175 27.279 -1.535 1.00 79.69 79 MET A N 1
ATOM 614 C CA . MET A 1 79 ? 9.653 28.633 -1.735 1.0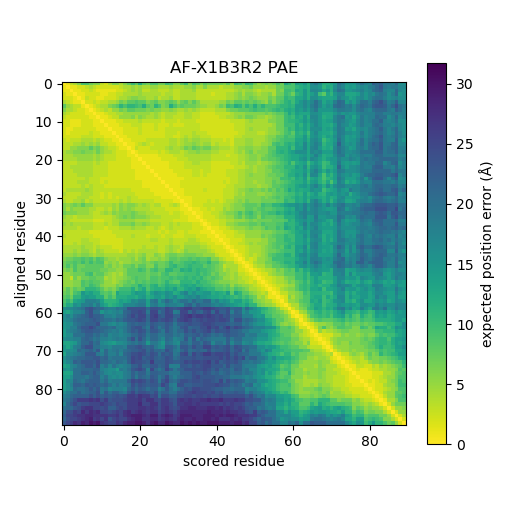0 79.69 79 MET A CA 1
ATOM 615 C C . MET A 1 79 ? 9.345 29.340 -0.409 1.00 79.69 79 MET A C 1
ATOM 617 O O . MET A 1 79 ? 9.495 30.557 -0.342 1.00 79.69 79 MET A O 1
ATOM 621 N N . ALA A 1 80 ? 8.924 28.609 0.626 1.00 76.88 80 ALA A N 1
ATOM 622 C CA . ALA A 1 80 ? 8.712 29.150 1.966 1.00 76.88 80 ALA A CA 1
ATOM 623 C C . ALA A 1 80 ? 10.042 29.469 2.671 1.00 76.88 80 ALA A C 1
ATOM 625 O O . ALA A 1 80 ? 10.174 30.561 3.217 1.00 76.88 80 ALA A O 1
ATOM 626 N N . GLN A 1 81 ? 11.050 28.593 2.574 1.00 76.44 81 GLN A N 1
ATOM 627 C CA . GLN A 1 81 ? 12.412 28.851 3.069 1.00 76.44 81 GLN A CA 1
ATOM 628 C C . GLN A 1 81 ? 13.029 30.102 2.429 1.00 76.44 81 GLN A C 1
ATOM 630 O O . GLN A 1 81 ? 13.488 30.991 3.140 1.00 76.44 81 GLN A O 1
ATOM 635 N N . LEU A 1 82 ? 12.962 30.231 1.098 1.00 77.81 82 LEU A N 1
ATOM 636 C CA . LEU A 1 82 ? 13.470 31.406 0.371 1.00 77.81 82 LEU A CA 1
ATOM 637 C C . LEU A 1 82 ? 12.768 32.715 0.761 1.00 77.81 82 LEU A C 1
ATOM 639 O O . LEU A 1 82 ? 13.334 33.792 0.594 1.00 77.81 82 LEU A O 1
ATOM 643 N N . LYS A 1 83 ? 11.530 32.631 1.256 1.00 82.56 83 LYS A N 1
ATOM 644 C CA . LYS A 1 83 ? 10.737 33.776 1.721 1.00 82.56 83 LYS A CA 1
ATOM 645 C C . LYS A 1 83 ? 10.857 34.019 3.230 1.00 82.56 83 LYS A C 1
ATOM 647 O O . LYS A 1 83 ? 10.198 34.927 3.724 1.00 82.56 83 LYS A O 1
ATOM 652 N N . GLY A 1 84 ? 11.655 33.224 3.950 1.00 76.56 84 GLY A N 1
ATOM 653 C CA . GLY A 1 84 ? 11.801 33.320 5.406 1.00 76.56 84 GLY A CA 1
ATOM 654 C C . GLY A 1 84 ? 10.548 32.914 6.194 1.00 76.56 84 GLY A C 1
ATOM 655 O O . GLY A 1 84 ? 10.354 33.389 7.304 1.00 76.56 84 GLY A O 1
ATOM 656 N N . LEU A 1 85 ? 9.676 32.080 5.616 1.00 73.44 85 LEU A N 1
ATOM 657 C CA . LEU A 1 85 ? 8.391 31.653 6.196 1.00 73.44 85 LEU A CA 1
ATOM 658 C C . LEU A 1 85 ? 8.385 30.182 6.646 1.00 73.44 85 LEU A C 1
ATOM 660 O O . LEU A 1 85 ? 7.336 29.652 7.009 1.00 73.44 85 LEU A O 1
ATOM 664 N N . ALA A 1 86 ? 9.527 29.495 6.575 1.00 63.72 86 ALA A N 1
ATOM 665 C CA . ALA A 1 86 ? 9.613 28.068 6.890 1.00 63.72 86 ALA A CA 1
ATOM 666 C C . ALA A 1 86 ? 9.183 27.747 8.333 1.00 63.72 86 ALA A C 1
ATOM 668 O O . ALA A 1 86 ? 8.472 26.770 8.538 1.00 63.72 86 ALA A O 1
ATOM 669 N N . ASP A 1 87 ? 9.506 28.624 9.285 1.00 63.56 87 ASP A N 1
ATOM 670 C CA . ASP A 1 87 ? 9.224 28.433 10.716 1.00 63.56 87 ASP A CA 1
ATOM 671 C C . ASP A 1 87 ? 7.788 28.832 11.119 1.00 63.56 87 ASP A C 1
ATOM 673 O O . ASP A 1 87 ? 7.423 28.769 12.286 1.00 63.56 87 ASP A O 1
ATOM 677 N N . THR A 1 88 ? 6.959 29.271 10.163 1.00 58.09 88 THR A N 1
ATOM 678 C CA . THR A 1 88 ? 5.546 29.659 10.393 1.00 58.09 88 THR A CA 1
ATOM 679 C C . T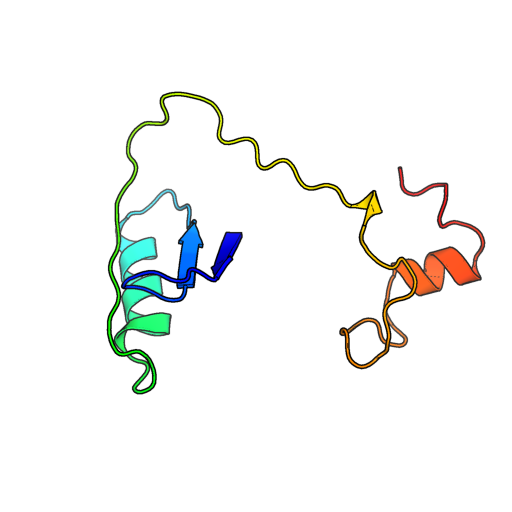HR A 1 88 ? 4.534 28.633 9.875 1.00 58.09 88 THR A C 1
ATOM 681 O O . THR A 1 88 ? 3.338 28.911 9.847 1.00 58.09 88 THR A O 1
ATOM 684 N N . LEU A 1 89 ? 5.006 27.467 9.426 1.00 55.59 89 LEU A N 1
ATOM 685 C CA . LEU A 1 89 ? 4.182 26.373 8.895 1.00 55.59 89 LEU A CA 1
ATOM 686 C C . LEU A 1 89 ? 3.883 25.269 9.930 1.00 55.59 89 LEU A C 1
ATOM 688 O O . LEU A 1 89 ? 3.444 24.192 9.527 1.00 55.59 89 LEU A O 1
ATOM 692 N N . GLU A 1 90 ? 4.113 25.533 11.222 1.00 42.72 90 GLU A N 1
ATOM 693 C CA . GLU A 1 90 ? 3.719 24.648 12.335 1.00 42.72 90 GLU A CA 1
ATOM 694 C C . GLU A 1 90 ? 2.199 24.613 12.566 1.00 42.72 90 GLU A C 1
ATOM 696 O O . GLU A 1 90 ? 1.556 25.690 12.559 1.00 42.72 90 GLU A O 1
#

Foldseek 3Di:
DKDADPDPDGIDDDDDDPDPVVVVCCCVVPAVPDPVHPDDDDDDDPDDPDDDDDDDDCVPDDLDDDVVNVCDPPNVLVVCVVVVNNVVPD

pLDDT: mean 81.2, std 11.64, range [42.72, 93.56]